Protein AF-A0A8J5JR41-F1 (afdb_monomer)

Structure (mmCIF, N/CA/C/O backbone):
data_AF-A0A8J5JR41-F1
#
_entry.id   AF-A0A8J5JR41-F1
#
loop_
_atom_site.group_PDB
_atom_site.id
_atom_site.type_symbol
_atom_site.label_atom_id
_atom_site.label_alt_id
_atom_site.label_comp_id
_atom_site.label_asym_id
_atom_site.label_entity_id
_atom_site.label_seq_id
_atom_site.pdbx_PDB_ins_code
_atom_site.Cartn_x
_atom_site.Cartn_y
_atom_site.Cartn_z
_atom_site.occupancy
_atom_site.B_iso_or_equiv
_atom_site.auth_seq_id
_atom_site.auth_comp_id
_atom_site.auth_asym_id
_atom_site.auth_atom_id
_atom_site.pdbx_PDB_model_num
ATOM 1 N N . MET A 1 1 ? 23.092 -0.685 -33.769 1.00 55.59 1 MET A N 1
ATOM 2 C CA . MET A 1 1 ? 22.149 0.109 -32.950 1.00 55.59 1 MET A CA 1
ATOM 3 C C . MET A 1 1 ? 22.788 0.634 -31.667 1.00 55.59 1 MET A C 1
ATOM 5 O O . MET A 1 1 ? 22.769 1.840 -31.491 1.00 55.59 1 MET A O 1
ATOM 9 N N . TRP A 1 2 ? 23.452 -0.195 -30.851 1.00 64.75 2 TRP A N 1
ATOM 10 C CA . TRP A 1 2 ? 24.063 0.217 -29.568 1.00 64.75 2 TRP A CA 1
ATOM 11 C C . TRP A 1 2 ? 25.156 1.306 -29.643 1.00 64.75 2 TRP A C 1
ATOM 13 O O . TRP A 1 2 ? 25.339 2.054 -28.695 1.00 64.75 2 TRP A O 1
ATOM 23 N N . LYS A 1 3 ? 25.841 1.461 -30.786 1.00 68.38 3 LYS A N 1
ATOM 24 C CA . LYS A 1 3 ? 26.885 2.491 -30.987 1.00 68.38 3 LYS A CA 1
ATOM 25 C C . LYS A 1 3 ? 26.367 3.934 -31.131 1.00 68.38 3 LYS A C 1
ATOM 27 O O . LYS A 1 3 ? 27.177 4.841 -31.265 1.00 68.38 3 LYS A O 1
ATOM 32 N N . LYS A 1 4 ? 25.046 4.143 -31.183 1.00 82.44 4 LYS A N 1
ATOM 33 C CA . LYS A 1 4 ? 24.422 5.477 -31.294 1.00 82.44 4 LYS A CA 1
ATOM 34 C C . LYS A 1 4 ? 23.813 5.971 -29.980 1.00 82.44 4 LYS A C 1
ATOM 36 O O . LYS A 1 4 ? 23.295 7.077 -29.957 1.00 82.44 4 LYS A O 1
ATOM 41 N N . PHE A 1 5 ? 23.853 5.155 -28.931 1.00 82.12 5 PHE A N 1
ATOM 42 C CA . PHE A 1 5 ? 23.375 5.547 -27.613 1.00 82.12 5 PHE A CA 1
ATOM 43 C C . PHE A 1 5 ? 24.476 6.308 -26.886 1.00 82.12 5 PHE A C 1
ATOM 45 O O . PHE A 1 5 ? 25.576 5.784 -26.687 1.00 82.12 5 PHE A O 1
ATOM 52 N N . SER A 1 6 ? 24.179 7.539 -26.493 1.00 90.81 6 SER A N 1
ATOM 53 C CA . SER A 1 6 ? 25.002 8.266 -25.538 1.00 90.81 6 SER A CA 1
ATOM 54 C C . SER A 1 6 ? 24.845 7.666 -24.135 1.00 90.81 6 SER A C 1
ATOM 56 O O . SER A 1 6 ? 23.920 6.902 -23.858 1.00 90.81 6 SER A O 1
ATOM 58 N N . ILE A 1 7 ? 25.750 8.023 -23.222 1.00 89.19 7 ILE A N 1
ATOM 59 C CA . ILE A 1 7 ? 25.647 7.626 -21.808 1.00 89.19 7 ILE A CA 1
ATOM 60 C C . ILE A 1 7 ? 24.335 8.147 -21.196 1.00 89.19 7 ILE A C 1
ATOM 62 O O . ILE A 1 7 ? 23.705 7.439 -20.417 1.00 89.19 7 ILE A O 1
ATOM 66 N N . ALA A 1 8 ? 23.893 9.346 -21.589 1.00 91.44 8 ALA A N 1
ATOM 67 C CA . ALA A 1 8 ? 22.626 9.910 -21.132 1.00 91.44 8 ALA A CA 1
ATOM 68 C C . ALA A 1 8 ? 21.431 9.051 -21.575 1.00 91.44 8 ALA A C 1
ATOM 70 O O . ALA A 1 8 ? 20.577 8.733 -20.753 1.00 91.44 8 ALA A O 1
ATOM 71 N N . ASP A 1 9 ? 21.424 8.596 -22.832 1.00 90.62 9 ASP A N 1
ATOM 72 C CA . ASP A 1 9 ? 20.356 7.734 -23.355 1.00 90.62 9 ASP A CA 1
ATOM 73 C C . ASP A 1 9 ? 20.277 6.407 -22.590 1.00 90.62 9 ASP A C 1
ATOM 75 O O . ASP A 1 9 ? 19.189 5.907 -22.312 1.00 90.62 9 ASP A O 1
ATOM 79 N N . TRP A 1 10 ? 21.427 5.848 -22.199 1.00 91.44 10 TRP A N 1
ATOM 80 C CA .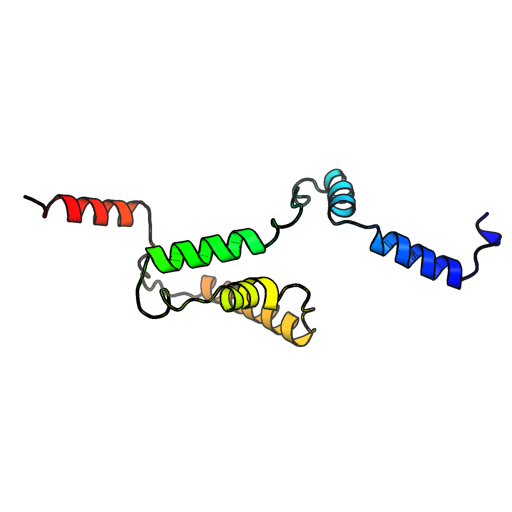 TRP A 1 10 ? 21.476 4.644 -21.368 1.00 91.44 10 TRP A CA 1
ATOM 81 C C . TRP A 1 10 ? 20.919 4.872 -19.965 1.00 91.44 10 TRP A C 1
ATOM 83 O O . TRP A 1 10 ? 20.164 4.036 -19.478 1.00 91.44 10 TRP A O 1
ATOM 93 N N . ILE A 1 11 ? 21.256 5.992 -19.323 1.00 92.69 11 ILE A N 1
ATOM 94 C CA . ILE A 1 11 ? 20.742 6.326 -17.987 1.00 92.69 11 ILE A CA 1
ATOM 95 C C . ILE A 1 11 ? 19.220 6.502 -18.034 1.00 92.69 11 ILE A C 1
ATOM 97 O O . ILE A 1 11 ? 18.509 5.937 -17.204 1.00 92.69 11 ILE A O 1
ATOM 101 N N . SER A 1 12 ? 18.710 7.229 -19.030 1.00 91.88 12 SER A N 1
ATOM 102 C CA . SER A 1 12 ? 17.269 7.396 -19.233 1.00 91.88 12 SER A CA 1
ATOM 103 C C . SER A 1 12 ? 16.570 6.067 -19.508 1.00 91.88 12 SER A C 1
ATOM 105 O O . SER A 1 12 ? 15.498 5.821 -18.964 1.00 91.88 12 SER A O 1
ATOM 107 N N . PHE A 1 13 ? 17.186 5.189 -20.300 1.00 89.19 13 PHE A N 1
ATOM 108 C CA . PHE A 1 13 ? 16.633 3.872 -20.592 1.00 89.19 13 PHE A CA 1
ATOM 109 C C . PHE A 1 13 ? 16.595 2.967 -19.356 1.00 89.19 13 PHE A C 1
ATOM 111 O O . PHE A 1 13 ? 15.579 2.330 -19.108 1.00 89.19 13 PHE A O 1
ATOM 118 N N . ILE A 1 14 ? 17.656 2.949 -18.543 1.00 89.50 14 ILE A N 1
ATOM 119 C CA . ILE A 1 14 ? 17.683 2.190 -17.283 1.00 89.50 14 ILE A CA 1
ATOM 120 C C . ILE A 1 14 ? 16.592 2.688 -16.340 1.00 89.50 14 ILE A C 1
ATOM 122 O O . ILE A 1 14 ? 15.883 1.872 -15.760 1.00 89.50 14 ILE A O 1
ATOM 126 N N . LYS A 1 15 ? 16.431 4.010 -16.220 1.00 89.06 15 LYS A N 1
ATOM 127 C CA . LYS A 1 15 ? 15.354 4.591 -15.421 1.00 89.06 15 LYS A CA 1
ATOM 128 C C . LYS A 1 15 ? 13.983 4.157 -15.936 1.00 89.06 15 LYS A C 1
ATOM 130 O O . LYS A 1 15 ? 13.177 3.693 -15.148 1.00 89.06 15 LYS A O 1
ATOM 135 N N . GLN A 1 16 ? 13.751 4.229 -17.245 1.00 86.38 16 GLN A N 1
ATOM 136 C CA . GLN A 1 16 ? 12.485 3.790 -17.830 1.00 86.38 16 GLN A CA 1
ATOM 137 C C . GLN A 1 16 ? 12.218 2.308 -17.554 1.00 86.38 16 GLN A C 1
ATOM 139 O O . GLN A 1 16 ? 11.139 1.955 -17.102 1.00 86.38 16 GLN A O 1
ATOM 144 N N . CYS A 1 17 ? 13.210 1.440 -17.764 1.00 86.06 17 CYS A N 1
ATOM 145 C CA . CYS A 1 17 ? 13.073 0.022 -17.450 1.00 86.06 17 CYS A CA 1
ATOM 146 C C . CYS A 1 17 ? 12.804 -0.213 -15.963 1.00 86.06 17 CYS A C 1
ATOM 148 O O . CYS A 1 17 ? 12.022 -1.095 -15.633 1.00 86.06 17 CYS A O 1
ATOM 150 N N . HIS A 1 18 ? 13.449 0.548 -15.080 1.00 82.81 18 HIS A N 1
ATOM 151 C CA . HIS A 1 18 ? 13.211 0.482 -13.643 1.00 82.81 18 HIS A CA 1
ATOM 152 C C . HIS A 1 18 ? 11.784 0.910 -13.286 1.00 82.81 18 HIS A C 1
ATOM 154 O O . HIS A 1 18 ? 11.120 0.221 -12.521 1.00 82.81 18 HIS A O 1
ATOM 160 N N . ASP A 1 19 ? 11.293 1.998 -13.871 1.00 81.81 19 ASP A N 1
ATOM 161 C CA . ASP A 1 19 ? 9.936 2.495 -13.637 1.00 81.81 19 ASP A CA 1
ATOM 162 C C . ASP A 1 19 ? 8.875 1.530 -14.216 1.00 81.81 19 ASP A C 1
ATOM 164 O O . ASP A 1 19 ? 7.793 1.375 -13.650 1.00 81.81 19 ASP A O 1
ATOM 168 N N . ASP A 1 20 ? 9.210 0.812 -15.293 1.00 79.94 20 ASP A N 1
ATOM 169 C CA . ASP A 1 20 ? 8.371 -0.229 -15.900 1.00 79.94 20 ASP A CA 1
ATOM 170 C C . ASP A 1 20 ? 8.419 -1.572 -15.129 1.00 79.94 20 ASP A C 1
ATOM 172 O O . ASP A 1 20 ? 7.592 -2.467 -15.361 1.00 79.94 20 ASP A O 1
ATOM 176 N N . LEU A 1 21 ? 9.377 -1.757 -14.209 1.00 81.38 21 LEU A N 1
ATOM 177 C CA . LEU A 1 21 ? 9.460 -2.958 -13.377 1.00 81.38 21 LEU A CA 1
ATOM 178 C C . LEU A 1 21 ? 8.377 -2.928 -12.300 1.00 81.38 21 LEU A C 1
ATOM 180 O O . LEU A 1 21 ? 8.535 -2.391 -11.209 1.00 81.38 21 LEU A O 1
ATOM 184 N N . THR A 1 22 ? 7.273 -3.608 -12.585 1.00 77.25 22 THR A N 1
ATOM 185 C CA . THR A 1 22 ? 6.242 -3.868 -11.580 1.00 77.25 22 THR A CA 1
ATOM 186 C C . THR A 1 22 ? 6.646 -5.016 -10.648 1.00 77.25 22 THR A C 1
ATOM 188 O O . THR A 1 22 ? 7.396 -5.923 -11.027 1.00 77.25 22 THR A O 1
ATOM 191 N N . ALA A 1 23 ? 6.069 -5.049 -9.442 1.00 71.44 23 ALA A N 1
ATOM 192 C CA . ALA A 1 23 ? 6.200 -6.188 -8.527 1.00 71.44 23 ALA A CA 1
ATOM 193 C C . ALA A 1 23 ? 5.787 -7.517 -9.191 1.00 71.44 23 ALA A C 1
ATOM 195 O O . ALA A 1 23 ? 6.369 -8.563 -8.912 1.00 71.44 23 ALA A O 1
ATOM 196 N N . LEU A 1 24 ? 4.840 -7.472 -10.137 1.00 73.75 24 LEU A N 1
ATOM 197 C CA . LEU A 1 24 ? 4.449 -8.612 -10.968 1.00 73.75 24 LEU A CA 1
ATOM 198 C C . LEU A 1 24 ? 5.588 -9.110 -11.865 1.00 73.75 24 LEU A C 1
ATOM 200 O O . LEU A 1 24 ? 5.809 -10.321 -11.934 1.00 73.75 24 LEU A O 1
ATOM 204 N N . CYS A 1 25 ? 6.324 -8.209 -12.527 1.00 79.44 25 CYS A N 1
ATOM 205 C CA . CYS A 1 25 ? 7.484 -8.566 -13.350 1.00 79.44 25 CYS A CA 1
ATOM 206 C C . CYS A 1 25 ? 8.549 -9.273 -12.501 1.00 79.44 25 CYS A C 1
ATOM 208 O O . CYS A 1 25 ? 9.024 -10.353 -12.854 1.00 79.44 25 CYS A O 1
ATOM 210 N N . VAL A 1 26 ? 8.862 -8.698 -11.338 1.00 79.88 26 VAL A N 1
ATOM 211 C CA . VAL A 1 26 ? 9.868 -9.225 -10.408 1.00 79.88 26 VAL A CA 1
ATOM 212 C C . VAL A 1 26 ? 9.438 -10.581 -9.838 1.00 79.88 26 VAL A C 1
ATOM 214 O O . VAL A 1 26 ? 10.196 -11.547 -9.925 1.00 79.88 26 VAL A O 1
ATOM 217 N N . ASN A 1 27 ? 8.201 -10.704 -9.346 1.00 82.44 27 ASN A N 1
ATOM 218 C CA . ASN A 1 27 ? 7.668 -11.966 -8.825 1.00 82.44 27 ASN A CA 1
ATOM 219 C C . ASN A 1 27 ? 7.581 -13.055 -9.900 1.00 82.44 27 ASN A C 1
ATOM 221 O O . ASN A 1 27 ? 7.808 -14.223 -9.598 1.00 82.44 27 ASN A O 1
ATOM 225 N N . SER A 1 28 ? 7.309 -12.702 -11.158 1.00 83.00 28 SER A N 1
ATOM 226 C CA . SER A 1 28 ? 7.290 -13.670 -12.263 1.00 83.00 28 SER A CA 1
ATOM 227 C C . SER A 1 28 ? 8.682 -14.240 -12.545 1.00 83.00 28 SER A C 1
ATOM 229 O O . SER A 1 28 ? 8.824 -15.454 -12.701 1.00 83.00 28 SER A O 1
ATOM 231 N N . CYS A 1 29 ? 9.719 -13.396 -12.536 1.00 84.56 29 CYS A N 1
ATOM 232 C CA . CYS A 1 29 ? 11.110 -13.840 -12.654 1.00 84.56 29 CYS A CA 1
ATOM 233 C C . CYS A 1 29 ? 11.522 -14.723 -11.468 1.00 84.56 29 CYS A C 1
ATOM 235 O O . CYS A 1 29 ? 12.066 -15.813 -11.658 1.00 84.56 29 CYS A O 1
ATOM 237 N N . TRP A 1 30 ? 11.209 -14.293 -10.242 1.00 87.44 30 TRP A N 1
ATOM 238 C CA . TRP A 1 30 ? 11.514 -15.064 -9.038 1.00 87.44 30 TRP A CA 1
ATOM 239 C C . TRP A 1 30 ? 10.735 -16.366 -8.951 1.00 87.44 30 TRP A C 1
ATOM 241 O O . TRP A 1 30 ? 11.259 -17.332 -8.416 1.00 87.44 30 TRP A O 1
ATOM 251 N N . ARG A 1 31 ? 9.533 -16.461 -9.520 1.00 87.62 31 ARG A N 1
ATOM 252 C CA . ARG A 1 31 ? 8.751 -17.701 -9.503 1.00 87.62 31 ARG A CA 1
ATOM 253 C C . ARG A 1 31 ? 9.437 -18.844 -10.241 1.00 87.62 31 ARG A C 1
ATOM 255 O O . ARG A 1 31 ? 9.277 -19.988 -9.830 1.00 87.62 31 ARG A O 1
ATOM 262 N N . ALA A 1 32 ? 10.206 -18.551 -11.288 1.00 87.38 32 ALA A N 1
ATOM 263 C CA . ALA A 1 32 ? 10.959 -19.570 -12.016 1.00 87.38 32 ALA A CA 1
ATOM 264 C C . ALA A 1 32 ? 12.152 -20.113 -11.209 1.00 87.38 32 ALA A C 1
ATOM 266 O O . ALA A 1 32 ? 12.484 -21.289 -11.322 1.00 87.38 32 ALA A O 1
ATOM 267 N N . LEU A 1 33 ? 12.783 -19.265 -10.391 1.00 89.50 33 LEU A N 1
ATOM 268 C CA . LEU A 1 33 ? 13.978 -19.612 -9.613 1.00 89.50 33 LEU A CA 1
ATOM 269 C C . LEU A 1 33 ? 13.638 -20.113 -8.204 1.00 89.50 33 LEU A C 1
ATOM 271 O O . LEU A 1 33 ? 14.266 -21.035 -7.692 1.00 89.50 33 LEU A O 1
ATOM 275 N N . TRP A 1 34 ? 12.633 -19.506 -7.579 1.00 86.56 34 TRP A N 1
ATOM 276 C CA . TRP A 1 34 ? 12.228 -19.740 -6.201 1.00 86.56 34 TRP A CA 1
ATOM 277 C C . TRP A 1 34 ? 10.705 -19.577 -6.006 1.00 86.56 34 TRP A C 1
ATOM 279 O O . TRP A 1 34 ? 10.227 -18.599 -5.421 1.00 86.56 34 TRP A O 1
ATOM 289 N N . PRO A 1 35 ? 9.909 -20.586 -6.410 1.00 84.19 35 PRO A N 1
ATOM 290 C CA . PRO A 1 35 ? 8.446 -20.524 -6.361 1.00 84.19 35 PRO A CA 1
ATOM 291 C C . PRO A 1 35 ? 7.862 -20.271 -4.966 1.00 84.19 35 PRO A C 1
ATOM 293 O O . PRO A 1 35 ? 6.789 -19.691 -4.849 1.00 84.19 35 PRO A O 1
ATOM 296 N N . LYS A 1 36 ? 8.559 -20.710 -3.908 1.00 85.75 36 LYS A N 1
ATOM 297 C CA . LYS A 1 36 ? 8.096 -20.590 -2.516 1.00 85.75 36 LYS A CA 1
ATOM 298 C C . LYS A 1 36 ? 8.053 -19.146 -2.003 1.00 85.75 36 LYS A C 1
ATOM 300 O O . LYS A 1 36 ? 7.288 -18.875 -1.090 1.00 85.75 36 LYS A O 1
ATOM 305 N N . VAL A 1 37 ? 8.869 -18.251 -2.564 1.00 80.50 37 VAL A N 1
ATOM 306 C CA . VAL A 1 37 ? 8.965 -16.843 -2.131 1.00 80.50 37 VAL A CA 1
ATOM 307 C C . VAL A 1 37 ? 8.128 -15.930 -3.033 1.00 80.50 37 VAL A C 1
ATOM 309 O O . VAL A 1 37 ? 7.598 -14.920 -2.581 1.00 80.50 37 VAL A O 1
ATOM 312 N N . ALA A 1 38 ? 7.947 -16.309 -4.300 1.00 81.19 38 ALA A N 1
ATOM 313 C CA . ALA A 1 38 ? 7.173 -15.539 -5.266 1.00 81.19 38 ALA A CA 1
ATOM 314 C C . ALA A 1 38 ? 5.655 -15.668 -5.035 1.00 81.19 38 ALA A C 1
ATOM 316 O O . ALA A 1 38 ? 4.992 -16.563 -5.575 1.00 81.19 38 ALA A O 1
ATOM 317 N N . ASN A 1 39 ? 5.079 -14.736 -4.280 1.00 78.25 39 ASN A N 1
ATOM 318 C CA . ASN A 1 39 ? 3.634 -14.650 -4.070 1.00 78.25 39 ASN A CA 1
ATOM 319 C C . ASN A 1 39 ? 2.916 -13.907 -5.224 1.00 78.25 39 ASN A C 1
ATOM 321 O O . ASN A 1 39 ? 3.536 -13.296 -6.092 1.00 78.25 39 ASN A O 1
ATOM 325 N N . ASN A 1 40 ? 1.586 -14.023 -5.280 1.00 75.69 40 ASN A N 1
ATOM 326 C CA . ASN A 1 40 ? 0.726 -13.297 -6.231 1.00 75.69 40 ASN A CA 1
ATOM 327 C C . ASN A 1 40 ? 0.207 -11.981 -5.641 1.00 75.69 40 ASN A C 1
ATOM 329 O O . ASN A 1 40 ? -0.881 -11.534 -5.998 1.00 75.69 40 ASN A O 1
ATOM 333 N N . PHE A 1 41 ? 0.934 -11.393 -4.692 1.00 74.31 41 PHE A N 1
ATOM 334 C CA . PHE A 1 41 ? 0.483 -10.172 -4.053 1.00 74.31 41 PHE A CA 1
ATOM 335 C C . PHE A 1 41 ? 0.473 -9.037 -5.082 1.00 74.31 41 PHE A C 1
ATOM 337 O O . PHE A 1 41 ? 1.517 -8.629 -5.589 1.00 74.31 41 PHE A O 1
ATOM 344 N N . ALA A 1 42 ? -0.725 -8.566 -5.417 1.00 66.31 42 ALA A N 1
ATOM 345 C CA . ALA A 1 42 ? -0.961 -7.503 -6.391 1.00 66.31 42 ALA A CA 1
ATOM 346 C C . ALA A 1 42 ? -1.187 -6.138 -5.714 1.00 66.31 42 ALA A C 1
ATOM 348 O O . ALA A 1 42 ? -1.687 -5.214 -6.348 1.00 66.31 42 ALA A O 1
ATOM 349 N N . GLY A 1 43 ? -0.822 -6.023 -4.432 1.00 66.06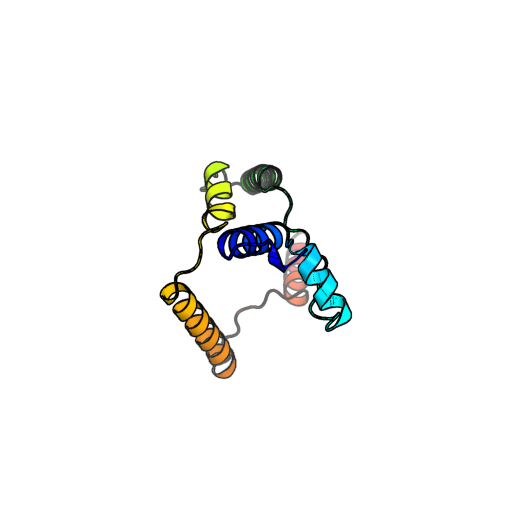 43 GLY A N 1
ATOM 350 C CA . GLY A 1 43 ? -1.178 -4.895 -3.578 1.00 66.06 43 GLY A CA 1
ATOM 351 C C . GLY A 1 43 ? -2.475 -5.132 -2.805 1.00 66.06 43 GLY A C 1
ATOM 352 O O . GLY A 1 43 ? -3.141 -6.160 -2.958 1.00 66.06 43 GLY A O 1
ATOM 353 N N . PHE A 1 44 ? -2.814 -4.166 -1.956 1.00 66.62 44 PHE A N 1
ATOM 354 C CA . PHE A 1 44 ? -4.121 -4.081 -1.310 1.00 66.62 44 PHE A CA 1
ATOM 355 C C . PHE A 1 44 ? -5.088 -3.278 -2.200 1.00 66.62 44 PHE A C 1
ATOM 357 O O . PHE A 1 44 ? -4.628 -2.433 -2.975 1.00 66.62 44 PHE A O 1
ATOM 364 N N . PRO A 1 45 ? -6.411 -3.525 -2.124 1.00 66.19 45 PRO A N 1
ATOM 365 C CA . PRO A 1 45 ? -7.413 -2.641 -2.716 1.00 66.19 45 PRO A CA 1
ATOM 366 C C . PRO A 1 45 ? -7.216 -1.186 -2.264 1.00 66.19 45 PRO A C 1
ATOM 368 O O . PRO A 1 45 ? -6.577 -0.920 -1.247 1.00 66.19 45 PRO A O 1
ATOM 371 N N . THR A 1 46 ? -7.762 -0.229 -3.018 1.00 66.88 46 THR A N 1
ATOM 372 C CA . THR A 1 46 ? -7.737 1.183 -2.612 1.00 66.88 46 THR A CA 1
ATOM 373 C C . THR A 1 46 ? -8.380 1.341 -1.238 1.00 66.88 46 THR A C 1
ATOM 375 O O . THR A 1 46 ? -9.527 0.939 -1.041 1.00 66.88 46 THR A O 1
ATOM 378 N N . VAL A 1 47 ? -7.636 1.969 -0.329 1.00 69.44 47 VAL A N 1
ATOM 379 C CA . VAL A 1 47 ? -7.969 2.127 1.095 1.00 69.44 47 VAL A CA 1
ATOM 380 C C . VAL A 1 47 ? -9.313 2.835 1.328 1.00 69.44 47 VAL A C 1
ATOM 382 O O . VAL A 1 47 ? -9.930 2.646 2.371 1.00 69.44 47 VAL A O 1
ATOM 385 N N . ASP A 1 48 ? -9.816 3.585 0.347 1.00 70.00 48 ASP A N 1
ATOM 386 C CA . ASP A 1 48 ? -11.044 4.381 0.461 1.00 70.00 48 ASP A CA 1
ATOM 387 C C . ASP A 1 48 ? -12.284 3.558 0.860 1.00 70.00 48 ASP A C 1
ATOM 389 O O . ASP A 1 48 ? -13.084 4.000 1.684 1.00 70.00 48 ASP A O 1
ATOM 393 N N . GLN A 1 49 ? -12.448 2.343 0.317 1.00 74.69 49 GLN A N 1
ATOM 394 C CA . GLN A 1 49 ? -13.585 1.477 0.677 1.00 74.69 49 GLN A CA 1
ATOM 395 C C . GLN A 1 49 ? -13.430 0.869 2.077 1.00 74.69 49 GLN A C 1
ATOM 397 O O . GLN A 1 49 ? -14.419 0.678 2.787 1.00 74.69 49 GLN A O 1
ATOM 402 N N . ASP A 1 50 ? -12.191 0.617 2.493 1.00 83.25 50 ASP A N 1
ATOM 403 C CA . ASP A 1 50 ? -11.886 0.033 3.796 1.00 83.25 50 ASP A CA 1
ATOM 404 C C . ASP A 1 50 ? -12.054 1.062 4.920 1.00 83.25 50 ASP A C 1
ATOM 406 O O . ASP A 1 50 ? -12.578 0.727 5.981 1.00 83.25 50 ASP A O 1
ATOM 410 N N . VAL A 1 51 ? -11.708 2.331 4.679 1.00 88.88 51 VAL A N 1
ATOM 411 C CA . VAL A 1 51 ? -11.870 3.429 5.650 1.00 88.88 51 VAL A CA 1
ATOM 412 C C . VAL A 1 51 ? -13.330 3.576 6.081 1.00 88.88 51 VAL A C 1
ATOM 414 O O . VAL A 1 51 ? -13.625 3.581 7.279 1.00 88.88 51 VAL A O 1
ATOM 417 N N . GLN A 1 52 ? -14.254 3.628 5.119 1.00 89.31 52 GLN A N 1
ATOM 418 C CA . GLN A 1 52 ? -15.686 3.755 5.409 1.00 89.31 52 GLN A CA 1
ATOM 419 C C . GLN A 1 52 ? -16.215 2.549 6.187 1.00 89.31 52 GLN A C 1
ATOM 421 O O . GLN A 1 52 ? -16.981 2.703 7.142 1.00 89.31 52 GLN A O 1
ATOM 426 N N . HIS A 1 53 ? -15.778 1.346 5.814 1.00 90.50 53 HIS A N 1
ATOM 427 C CA . HIS A 1 53 ? -16.195 0.122 6.484 1.00 90.50 53 HIS A CA 1
ATOM 428 C C . HIS A 1 53 ? -15.670 0.051 7.927 1.00 90.50 53 HIS A C 1
ATOM 430 O O . HIS A 1 53 ? -16.425 -0.290 8.837 1.00 90.50 53 HIS A O 1
ATOM 436 N N . ILE A 1 54 ? -14.416 0.446 8.165 1.00 90.38 54 ILE A N 1
ATOM 437 C CA . ILE A 1 54 ? -13.809 0.506 9.502 1.00 90.38 54 ILE A CA 1
ATOM 438 C C . ILE A 1 54 ? -14.564 1.491 10.400 1.00 90.38 54 ILE A C 1
ATOM 440 O O . ILE A 1 54 ? -14.915 1.143 11.528 1.00 90.38 54 ILE A O 1
ATOM 444 N N . VAL A 1 55 ? -14.865 2.697 9.908 1.00 93.44 55 VAL A N 1
ATOM 445 C CA . VAL A 1 55 ? -15.628 3.695 10.677 1.00 93.44 55 VAL A CA 1
ATOM 446 C C . VAL A 1 55 ? -17.042 3.199 10.972 1.00 93.44 55 VAL A C 1
ATOM 448 O O . VAL A 1 55 ? -17.543 3.370 12.085 1.00 93.44 55 VAL A O 1
ATOM 451 N N . GLN A 1 56 ? -17.691 2.540 10.011 1.00 93.69 56 GLN A N 1
ATOM 452 C CA . GLN A 1 56 ? -19.012 1.958 10.226 1.00 93.69 56 GLN A CA 1
ATOM 453 C C . GLN A 1 56 ? -18.987 0.868 11.305 1.00 93.69 56 GLN A C 1
ATOM 455 O O . GLN A 1 56 ? -19.857 0.863 12.177 1.00 93.69 56 GLN A O 1
ATOM 460 N N . LEU A 1 57 ? -17.994 -0.023 11.278 1.00 94.50 57 LEU A N 1
ATOM 461 C CA . LEU A 1 57 ? -17.820 -1.064 12.291 1.00 94.50 57 LEU A CA 1
ATOM 462 C C . LEU A 1 57 ? -17.526 -0.465 13.672 1.00 94.50 57 LEU A C 1
ATOM 464 O O . LEU A 1 57 ? -18.148 -0.873 14.649 1.00 94.50 57 LEU A O 1
ATOM 468 N N . ALA A 1 58 ? -16.658 0.547 13.759 1.00 93.88 58 ALA A N 1
ATOM 469 C CA . ALA A 1 58 ? -16.381 1.253 15.011 1.00 93.88 58 ALA A CA 1
ATOM 470 C C . ALA A 1 58 ? -17.664 1.853 15.611 1.00 93.88 58 ALA A C 1
ATOM 472 O O . ALA A 1 58 ? -17.964 1.643 16.786 1.00 93.88 58 ALA A O 1
ATOM 473 N N . ARG A 1 59 ? -18.494 2.502 14.786 1.00 93.88 59 ARG A N 1
ATOM 474 C CA . ARG A 1 59 ? -19.796 3.043 15.216 1.00 93.88 59 ARG A CA 1
ATOM 475 C C . ARG A 1 59 ? -20.788 1.963 15.653 1.00 93.88 59 ARG A C 1
ATOM 477 O O . ARG A 1 59 ? -21.613 2.225 16.521 1.00 93.88 59 ARG A O 1
ATOM 484 N N . GLN A 1 60 ? -20.737 0.766 15.065 1.00 94.75 60 GLN A N 1
ATOM 485 C CA . GLN A 1 60 ? -21.580 -0.363 15.481 1.00 94.75 60 GLN A CA 1
ATOM 486 C C . GLN A 1 60 ? -21.160 -0.940 16.835 1.00 94.75 60 GLN A C 1
ATOM 488 O O . GLN A 1 60 ? -22.025 -1.325 17.618 1.00 94.75 60 GLN A O 1
ATOM 493 N N . VAL A 1 61 ? -19.853 -0.999 17.108 1.00 94.62 61 VAL A N 1
ATOM 494 C CA . VAL A 1 61 ? -19.323 -1.384 18.426 1.00 94.62 61 VAL A CA 1
ATOM 495 C C . VAL A 1 61 ? -19.728 -0.346 19.476 1.00 94.62 61 VAL A C 1
ATOM 497 O O . VAL A 1 61 ? -20.171 -0.710 20.565 1.00 94.62 61 VAL A O 1
ATOM 500 N N . GLY A 1 62 ? -19.644 0.937 19.115 1.00 90.31 62 GLY A N 1
ATOM 501 C CA . GLY A 1 62 ? -20.008 2.059 19.971 1.00 90.31 62 GLY A CA 1
ATOM 502 C C . GLY A 1 62 ? -19.029 2.282 21.128 1.00 90.31 62 GLY A C 1
ATOM 503 O O . GLY A 1 62 ? -18.080 1.529 21.333 1.00 90.31 62 GLY A O 1
ATOM 504 N N . GLY A 1 63 ? -19.260 3.348 21.895 1.00 91.62 63 GLY A N 1
ATOM 505 C CA . GLY A 1 63 ? -18.394 3.765 23.001 1.00 91.62 63 GLY A CA 1
ATOM 506 C C . GLY A 1 63 ? -17.620 5.048 22.699 1.00 91.62 63 GLY A C 1
ATOM 507 O O . GLY A 1 63 ? -17.571 5.519 21.558 1.00 91.62 63 GLY A O 1
ATOM 508 N N . GLU A 1 64 ? -17.055 5.640 23.748 1.00 90.38 64 GLU A N 1
ATOM 509 C CA . GLU A 1 64 ? -16.237 6.851 23.646 1.00 90.38 64 GLU A CA 1
ATOM 510 C C . GLU A 1 64 ? -14.993 6.570 22.787 1.00 90.38 64 GLU A C 1
ATOM 512 O O . GLU A 1 64 ? -14.345 5.534 22.940 1.00 90.38 64 GLU A O 1
ATOM 517 N N . GLY A 1 65 ? -14.700 7.449 21.826 1.00 86.38 65 GLY A N 1
ATOM 518 C CA . GLY A 1 65 ? -13.601 7.274 20.871 1.00 86.38 65 GLY A CA 1
ATOM 519 C C . GLY A 1 65 ? -13.945 6.457 19.618 1.00 86.38 65 GLY A C 1
ATOM 520 O O . GLY A 1 65 ? -13.426 6.767 18.548 1.00 86.38 65 GLY A O 1
ATOM 521 N N . PHE A 1 66 ? -14.858 5.480 19.689 1.00 90.69 66 PHE A N 1
ATOM 522 C CA . PHE A 1 66 ? -15.341 4.764 18.495 1.00 90.69 66 PHE A CA 1
ATOM 523 C C . PHE A 1 66 ? -16.476 5.499 17.779 1.00 90.69 66 PHE A C 1
ATOM 525 O O . PHE A 1 66 ? -16.524 5.518 16.549 1.00 90.69 66 PHE A O 1
ATOM 532 N N . ASN A 1 67 ? -17.365 6.149 18.535 1.00 91.75 67 ASN A N 1
ATOM 533 C CA . ASN A 1 67 ? -18.421 6.990 17.966 1.00 91.75 67 ASN A CA 1
ATOM 534 C C . ASN A 1 67 ? -17.861 8.243 17.277 1.00 91.75 67 ASN A C 1
ATOM 536 O O . ASN A 1 67 ? -18.413 8.695 16.274 1.00 91.75 67 ASN A O 1
ATOM 540 N N . ASP A 1 68 ? -16.753 8.764 17.802 1.00 93.00 68 ASP A N 1
ATOM 541 C CA . ASP A 1 68 ? -16.097 9.987 17.333 1.00 93.00 68 ASP A CA 1
ATOM 542 C C . ASP A 1 68 ? -15.016 9.712 16.274 1.00 93.00 68 ASP A C 1
ATOM 544 O O . ASP A 1 68 ? -14.346 10.640 15.816 1.00 93.00 68 ASP A O 1
ATOM 548 N N . LEU A 1 69 ? -14.824 8.444 15.884 1.00 93.56 69 LEU A N 1
ATOM 549 C CA . LEU A 1 69 ? -13.800 8.051 14.922 1.00 93.56 69 LEU A CA 1
ATOM 550 C C . LEU A 1 69 ? -14.082 8.681 13.549 1.00 93.56 69 LEU A C 1
ATOM 552 O O . LEU A 1 69 ? -15.137 8.468 12.941 1.00 93.56 69 LEU A O 1
ATOM 556 N N . GLN A 1 70 ? -13.110 9.453 13.066 1.00 92.88 70 GLN A N 1
ATOM 557 C CA . GLN A 1 70 ? -13.155 10.152 11.784 1.00 92.88 70 GLN A CA 1
ATOM 558 C C . GLN A 1 70 ? -12.465 9.337 10.689 1.00 92.88 70 GLN A C 1
ATOM 560 O O . GLN A 1 70 ? -11.424 8.720 10.929 1.00 92.88 70 GLN A O 1
ATOM 565 N N . GLU A 1 71 ? -13.022 9.368 9.479 1.00 91.12 71 GLU A N 1
ATOM 566 C CA . GLU A 1 71 ? -12.458 8.686 8.307 1.00 91.12 71 GLU A CA 1
ATOM 567 C C . GLU A 1 71 ? -11.030 9.166 8.032 1.00 91.12 71 GLU A C 1
ATOM 569 O O . GLU A 1 71 ? -10.141 8.354 7.787 1.00 91.12 71 GLU A O 1
ATOM 574 N N . GLU A 1 72 ? -10.768 10.462 8.212 1.00 89.19 72 GLU A N 1
ATOM 575 C CA . GLU A 1 72 ? -9.450 11.069 8.044 1.00 89.19 72 GLU A CA 1
ATOM 576 C C . GLU A 1 72 ? -8.407 10.466 8.989 1.00 89.19 72 GLU A C 1
ATOM 578 O O . GLU A 1 72 ? -7.254 10.298 8.601 1.00 89.19 72 GLU A O 1
ATOM 583 N N . LYS A 1 73 ? -8.799 10.101 10.216 1.00 87.81 73 LYS A N 1
ATOM 584 C CA . LYS A 1 73 ? -7.896 9.483 11.198 1.00 87.81 73 LYS A CA 1
ATOM 585 C C . LYS A 1 73 ? -7.560 8.043 10.840 1.00 87.81 73 LYS A C 1
ATOM 587 O O . LYS A 1 73 ? -6.418 7.620 11.002 1.00 87.81 73 LYS A O 1
ATOM 592 N N . VAL A 1 74 ? -8.537 7.301 10.327 1.00 89.06 74 VAL A N 1
ATOM 593 C CA . VAL A 1 74 ? -8.322 5.938 9.827 1.00 89.06 74 VAL A CA 1
ATOM 594 C C . VAL A 1 74 ? -7.446 5.974 8.577 1.00 89.06 74 VAL A C 1
ATOM 596 O O . VAL A 1 74 ? -6.484 5.218 8.473 1.00 89.06 74 VAL A O 1
ATOM 599 N N . GLN A 1 75 ? -7.720 6.903 7.664 1.00 87.44 75 GLN A N 1
ATOM 600 C CA . GLN A 1 75 ? -6.932 7.104 6.457 1.00 87.44 75 GLN A CA 1
ATOM 601 C C . GLN A 1 75 ? -5.493 7.531 6.779 1.00 87.44 75 GLN A C 1
ATOM 603 O O . GLN A 1 75 ? -4.558 6.987 6.198 1.00 87.44 75 GLN A O 1
ATOM 608 N N . GLU A 1 76 ? -5.294 8.447 7.733 1.00 85.44 76 GLU A N 1
ATOM 609 C CA . GLU A 1 76 ? -3.972 8.837 8.240 1.00 85.44 76 GLU A CA 1
ATOM 610 C C . GLU A 1 76 ? -3.228 7.636 8.842 1.00 85.44 76 GLU A C 1
ATOM 612 O O . GLU A 1 76 ? -2.050 7.450 8.560 1.00 85.44 76 GLU A O 1
ATOM 617 N N . GLY A 1 77 ? -3.899 6.777 9.614 1.00 81.06 77 GLY A N 1
ATOM 618 C CA . GLY A 1 77 ? -3.281 5.568 10.165 1.00 81.06 77 GLY A CA 1
ATOM 619 C C . GLY A 1 77 ? -2.883 4.541 9.098 1.00 81.06 77 GLY A C 1
ATOM 620 O O . GLY A 1 77 ? -1.815 3.939 9.188 1.00 81.06 77 GLY A O 1
ATOM 621 N N . LEU A 1 78 ? -3.717 4.354 8.071 1.00 81.25 78 LEU A N 1
ATOM 622 C CA . LEU A 1 78 ? -3.475 3.378 7.003 1.00 81.25 78 LEU A CA 1
ATOM 623 C C . LEU A 1 78 ? -2.437 3.860 5.980 1.00 81.25 78 LEU A C 1
ATOM 625 O O . LEU A 1 78 ? -1.631 3.068 5.495 1.00 81.25 78 LEU A O 1
ATOM 629 N N . LEU A 1 79 ? -2.451 5.150 5.645 1.00 77.56 79 LEU A N 1
ATOM 630 C CA . LEU A 1 79 ? -1.615 5.732 4.591 1.00 77.56 79 LEU A CA 1
ATOM 631 C C . LEU A 1 79 ? -0.461 6.585 5.121 1.00 77.56 79 LEU A C 1
ATOM 633 O O . LEU A 1 79 ? 0.427 6.930 4.349 1.00 77.56 79 LEU A O 1
ATOM 637 N N . GLY A 1 80 ? -0.414 6.904 6.415 1.00 71.12 80 GLY A N 1
ATOM 638 C CA . GLY A 1 80 ? 0.626 7.759 7.003 1.00 71.12 80 GLY A CA 1
ATOM 639 C C . GLY A 1 80 ? 2.040 7.187 6.883 1.00 71.12 80 GLY A C 1
ATOM 640 O O . GLY A 1 80 ? 3.021 7.928 6.940 1.00 71.12 80 GLY A O 1
ATOM 641 N N . HIS A 1 81 ? 2.151 5.877 6.661 1.00 67.38 81 HIS A N 1
ATOM 642 C CA . HIS A 1 81 ? 3.411 5.191 6.378 1.00 67.38 81 HIS A CA 1
ATOM 643 C C . HIS A 1 81 ? 3.571 4.799 4.902 1.00 67.38 81 HIS A C 1
ATOM 645 O O . HIS A 1 81 ? 4.651 4.367 4.499 1.00 67.38 81 HIS A O 1
ATOM 651 N N . ALA A 1 82 ? 2.529 4.950 4.079 1.00 65.12 82 ALA A N 1
ATOM 652 C CA . ALA A 1 82 ? 2.581 4.591 2.670 1.00 65.12 82 ALA A CA 1
ATOM 653 C C . ALA A 1 82 ? 3.534 5.541 1.931 1.00 65.12 82 ALA A C 1
ATOM 655 O O . ALA A 1 82 ? 3.276 6.733 1.793 1.00 65.12 82 ALA A O 1
ATOM 656 N N . GLY A 1 83 ? 4.666 5.005 1.473 1.00 60.38 83 GLY A N 1
ATOM 657 C CA . GLY A 1 83 ? 5.692 5.778 0.771 1.00 60.38 83 GLY A CA 1
ATOM 658 C C . GLY A 1 83 ? 6.648 6.559 1.676 1.00 60.38 83 GLY A C 1
ATOM 659 O O . GLY A 1 83 ? 7.494 7.283 1.156 1.00 60.38 83 GLY A O 1
ATOM 660 N N . LYS A 1 84 ? 6.568 6.407 3.008 1.00 68.88 84 LYS A N 1
ATOM 661 C CA . LYS A 1 84 ? 7.632 6.891 3.892 1.00 68.88 84 LYS A CA 1
ATOM 662 C C . LYS A 1 84 ? 8.801 5.907 3.804 1.00 68.88 84 LYS A C 1
ATOM 664 O O . LYS A 1 84 ? 8.724 4.802 4.335 1.00 68.88 84 LYS A O 1
ATOM 669 N N . GLU A 1 85 ? 9.866 6.298 3.110 1.00 70.31 85 GLU A N 1
ATOM 670 C CA . GLU A 1 85 ? 11.127 5.558 3.156 1.00 70.31 85 GLU A CA 1
ATOM 671 C C . GLU A 1 85 ? 11.659 5.590 4.590 1.00 70.31 85 GLU A C 1
ATOM 673 O O . GLU A 1 85 ? 11.742 6.653 5.210 1.00 70.31 85 GLU A O 1
ATOM 678 N N . LEU A 1 86 ? 11.979 4.413 5.127 1.00 72.88 86 LEU A N 1
ATOM 679 C CA . LEU A 1 86 ? 12.642 4.320 6.420 1.00 72.88 86 LEU A CA 1
ATOM 680 C C . LEU A 1 86 ? 14.033 4.928 6.290 1.00 72.88 86 LEU A C 1
ATOM 682 O O . LEU A 1 86 ? 14.778 4.598 5.363 1.00 72.88 86 LEU A O 1
ATOM 686 N N . THR A 1 87 ? 14.405 5.781 7.238 1.00 83.88 87 THR A N 1
ATOM 687 C CA . THR A 1 87 ? 15.810 6.178 7.351 1.00 83.88 87 THR A CA 1
ATOM 688 C C . THR A 1 87 ? 16.648 4.983 7.810 1.00 83.88 87 THR A C 1
ATOM 690 O O . THR A 1 87 ? 16.141 4.045 8.426 1.00 83.88 87 THR A O 1
ATOM 693 N N . GLU A 1 88 ? 17.953 5.012 7.546 1.00 84.56 88 GLU A N 1
ATOM 694 C CA . GLU A 1 88 ? 18.876 3.960 7.996 1.00 84.56 88 GLU A CA 1
ATOM 695 C C . GLU A 1 88 ? 18.828 3.766 9.523 1.00 84.56 88 GLU A C 1
ATOM 697 O O . GLU A 1 88 ? 18.868 2.643 10.021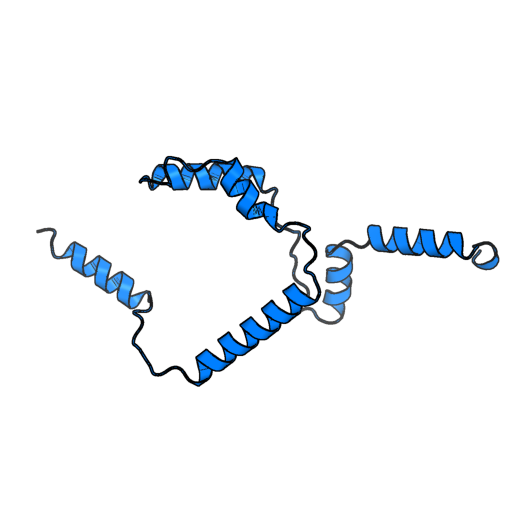 1.00 84.56 88 GLU A O 1
ATOM 702 N N . GLU A 1 89 ? 18.629 4.854 10.270 1.00 86.75 89 GLU A N 1
ATOM 703 C CA . GLU A 1 89 ? 18.445 4.830 11.723 1.00 86.75 89 GLU A CA 1
ATOM 704 C C . GLU A 1 89 ? 17.112 4.191 12.147 1.00 86.75 89 GLU A C 1
ATOM 706 O O . GLU A 1 89 ? 17.070 3.458 13.135 1.00 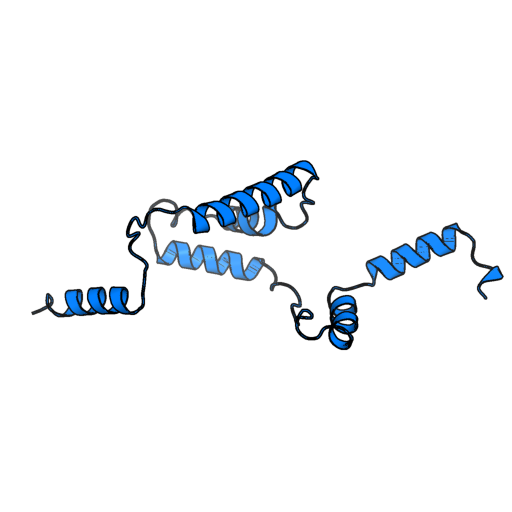86.75 89 GLU A O 1
ATOM 711 N N . GLU A 1 90 ? 16.014 4.462 11.431 1.00 86.50 90 GLU A N 1
ATOM 712 C CA . GLU A 1 90 ? 14.710 3.828 11.679 1.00 86.50 90 GLU A CA 1
ATOM 713 C C . GLU A 1 90 ? 14.761 2.326 11.354 1.00 86.50 90 GLU A C 1
ATOM 715 O O . GLU A 1 90 ? 14.234 1.513 12.116 1.00 86.50 90 GLU A O 1
ATOM 720 N N . LEU A 1 91 ? 15.457 1.947 10.278 1.00 86.00 91 LEU A N 1
ATOM 721 C CA . LEU A 1 91 ? 15.672 0.551 9.903 1.00 86.00 91 LEU A CA 1
ATOM 722 C C . LEU A 1 91 ? 16.515 -0.193 10.947 1.00 86.00 91 LEU A C 1
ATOM 724 O O . LEU A 1 91 ? 16.133 -1.280 11.376 1.00 86.00 91 LEU A O 1
ATOM 728 N N . ALA A 1 92 ? 17.621 0.400 11.403 1.00 88.38 92 ALA A N 1
ATOM 729 C CA . ALA A 1 92 ? 18.473 -0.191 12.435 1.00 88.38 92 ALA A CA 1
ATOM 730 C C . ALA A 1 92 ? 17.705 -0.432 13.744 1.00 88.38 92 ALA A C 1
ATOM 732 O O . ALA A 1 92 ? 17.853 -1.482 14.365 1.00 88.38 92 ALA A O 1
ATOM 733 N N . LYS A 1 93 ? 16.829 0.504 14.133 1.00 88.81 93 LYS A N 1
ATOM 734 C CA . LYS A 1 93 ? 15.962 0.346 15.312 1.00 88.81 93 LYS A CA 1
ATOM 735 C C . LYS A 1 93 ? 14.974 -0.809 15.168 1.00 88.81 93 LYS A C 1
ATOM 737 O O . LYS A 1 93 ? 14.736 -1.505 16.147 1.00 88.81 93 LYS A O 1
ATOM 742 N N . LEU A 1 94 ? 14.400 -1.017 13.982 1.00 85.88 94 LEU A N 1
ATOM 743 C CA . LEU A 1 94 ? 13.487 -2.138 13.734 1.00 85.88 94 LEU A CA 1
ATOM 744 C C . LEU A 1 94 ? 14.210 -3.487 13.793 1.00 85.88 94 LEU A C 1
ATOM 746 O O . LEU A 1 94 ? 13.686 -4.422 14.387 1.00 85.88 94 LEU A O 1
ATOM 750 N N . VAL A 1 95 ? 15.418 -3.573 13.229 1.00 88.88 95 VAL A N 1
ATOM 751 C CA . VAL A 1 95 ? 16.252 -4.785 13.295 1.00 88.88 95 VAL A CA 1
ATOM 752 C C . VAL A 1 95 ? 16.641 -5.106 14.738 1.00 88.88 95 VAL A C 1
ATOM 754 O O . VAL A 1 95 ? 16.555 -6.257 15.154 1.00 88.88 95 VAL A O 1
ATOM 757 N N . GLU A 1 96 ? 17.030 -4.092 15.511 1.00 90.38 96 GLU A N 1
ATOM 758 C CA . GLU A 1 96 ? 17.355 -4.265 16.928 1.00 90.38 96 GLU A CA 1
ATOM 759 C C . GLU A 1 96 ? 16.130 -4.701 17.736 1.00 90.38 96 GLU A C 1
ATOM 761 O O . GLU A 1 96 ? 16.223 -5.615 18.546 1.00 90.38 96 GLU A O 1
ATOM 766 N N . LYS A 1 97 ? 14.968 -4.089 17.476 1.00 86.75 97 LYS A N 1
ATOM 767 C CA . LYS A 1 97 ? 13.711 -4.464 18.123 1.00 86.75 97 LYS A CA 1
ATOM 768 C C . LYS A 1 97 ? 13.349 -5.926 17.842 1.00 86.75 97 LYS A C 1
ATOM 770 O O . LYS A 1 97 ? 13.036 -6.640 18.784 1.00 86.75 97 LYS A O 1
ATOM 775 N N . GLN A 1 98 ? 13.435 -6.365 16.586 1.00 84.94 98 GLN A N 1
ATOM 776 C CA . GLN A 1 98 ? 13.172 -7.759 16.222 1.00 84.94 98 GLN A CA 1
ATOM 777 C C . GLN A 1 98 ? 14.118 -8.711 16.962 1.00 84.94 98 GLN A C 1
ATOM 779 O O . GLN A 1 98 ? 13.675 -9.724 17.482 1.00 84.94 98 GLN A O 1
ATOM 784 N N . ARG A 1 99 ? 15.410 -8.362 17.061 1.00 83.38 99 ARG A N 1
ATOM 785 C CA . ARG A 1 99 ? 16.387 -9.181 17.792 1.00 83.38 99 ARG A CA 1
ATOM 786 C C . ARG A 1 99 ? 16.019 -9.329 19.271 1.00 83.38 99 ARG A C 1
ATOM 788 O O . ARG A 1 99 ? 16.125 -10.421 19.805 1.00 83.38 99 ARG A O 1
ATOM 795 N N . LEU A 1 100 ? 15.584 -8.246 19.914 1.00 82.00 100 LEU A N 1
ATOM 796 C CA . LEU A 1 100 ? 15.169 -8.265 21.320 1.00 82.00 100 LEU A CA 1
ATOM 797 C C . LEU A 1 100 ? 13.880 -9.074 21.536 1.00 82.00 100 LEU A C 1
ATOM 799 O O . LEU A 1 100 ? 13.792 -9.804 22.514 1.00 82.00 100 LEU A O 1
ATOM 803 N N . GLU A 1 101 ? 12.907 -8.973 20.626 1.00 74.69 101 GLU A N 1
ATOM 804 C CA . GLU A 1 101 ? 11.674 -9.777 20.674 1.00 74.69 101 GLU A CA 1
ATOM 805 C C . GLU A 1 101 ? 11.974 -11.280 20.501 1.00 74.69 101 GLU A C 1
ATOM 807 O O . GLU A 1 101 ? 11.419 -12.099 21.230 1.00 74.69 101 GLU A O 1
ATOM 812 N N . ASP A 1 102 ? 12.906 -11.639 19.610 1.00 70.12 102 ASP A N 1
ATOM 813 C CA . ASP A 1 102 ?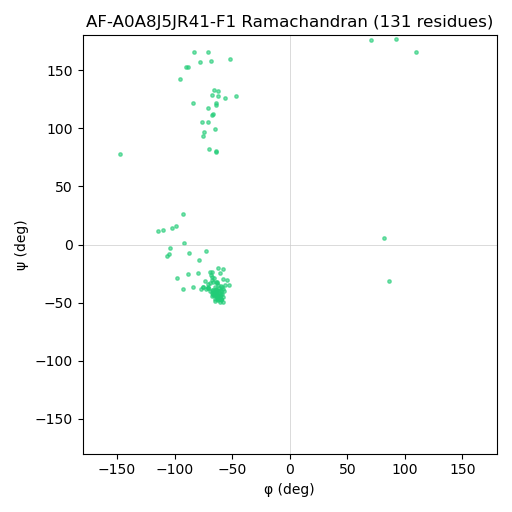 13.348 -13.027 19.412 1.00 70.12 102 ASP A CA 1
ATOM 814 C C . ASP A 1 102 ? 14.149 -13.566 20.630 1.00 70.12 102 ASP A C 1
ATOM 816 O O . ASP A 1 102 ? 14.072 -14.752 20.949 1.00 70.12 102 ASP A O 1
ATOM 820 N N . GLU A 1 103 ? 14.908 -12.710 21.329 1.00 63.59 103 GLU A N 1
ATOM 821 C CA . GLU A 1 103 ? 15.668 -13.053 22.548 1.00 63.59 103 GLU A CA 1
ATOM 822 C C . GLU A 1 103 ? 14.753 -13.194 23.792 1.00 63.59 103 GLU A C 1
ATOM 824 O O . GLU A 1 103 ? 14.967 -14.078 24.624 1.00 63.59 103 GLU A O 1
ATOM 829 N N . GLU A 1 104 ? 13.698 -12.376 23.919 1.00 56.88 104 GLU A N 1
ATOM 830 C CA . GLU A 1 104 ? 12.700 -12.481 25.001 1.00 56.88 104 GLU A CA 1
ATOM 831 C C . GLU A 1 104 ? 11.847 -13.762 24.906 1.00 56.88 104 GLU A C 1
ATOM 833 O O . GLU A 1 104 ? 11.423 -14.294 25.938 1.00 56.88 104 GLU A O 1
ATOM 838 N N . GLU A 1 105 ? 11.639 -14.311 23.703 1.00 52.81 105 GLU A N 1
ATOM 839 C CA . GLU A 1 105 ? 11.000 -15.624 23.520 1.00 52.81 105 GLU A CA 1
ATOM 840 C C . GLU A 1 105 ? 11.867 -16.794 24.037 1.00 52.81 105 GLU A C 1
ATOM 842 O O . GLU A 1 105 ? 11.316 -17.836 24.408 1.00 52.81 105 GLU A O 1
ATOM 847 N N . GLU A 1 106 ? 13.196 -16.640 24.128 1.00 52.41 106 GLU A N 1
ATOM 848 C CA . GLU A 1 106 ? 14.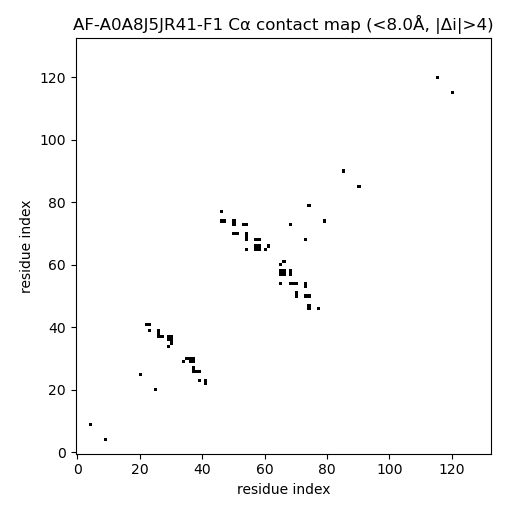104 -17.674 24.657 1.00 52.41 106 GLU A CA 1
ATOM 849 C C . GLU A 1 106 ? 14.305 -17.611 26.189 1.00 52.41 106 GLU A C 1
ATOM 851 O O . GLU A 1 106 ? 14.567 -18.651 26.802 1.00 52.41 106 GLU A O 1
ATOM 856 N N . GLU A 1 107 ? 14.131 -16.450 26.840 1.00 51.38 107 GLU A N 1
ATOM 857 C CA . GLU A 1 107 ? 14.349 -16.268 28.297 1.00 51.38 107 GLU A CA 1
ATOM 858 C C . GLU A 1 107 ? 13.085 -15.930 29.125 1.00 51.38 107 GLU A C 1
ATOM 860 O O . GLU A 1 107 ? 13.166 -15.611 30.317 1.00 51.38 107 GLU A O 1
ATOM 865 N N . GLY A 1 108 ? 11.888 -16.056 28.550 1.00 42.38 108 GLY A N 1
ATOM 866 C CA . GLY A 1 108 ? 10.627 -15.824 29.256 1.00 42.38 108 GLY A CA 1
ATOM 867 C C . GLY A 1 108 ? 10.283 -16.903 30.292 1.00 42.38 108 GLY A C 1
ATOM 868 O O . GLY A 1 108 ? 9.804 -17.988 29.959 1.00 42.38 108 GLY A O 1
ATOM 869 N N . VAL A 1 109 ? 10.445 -16.580 31.581 1.00 49.53 109 VAL A N 1
ATOM 870 C CA . VAL A 1 109 ? 9.707 -17.226 32.681 1.00 49.53 109 VAL A CA 1
ATOM 871 C C . VAL A 1 109 ? 8.231 -17.285 32.290 1.00 49.53 109 VAL A C 1
ATOM 873 O O . VAL A 1 109 ? 7.648 -16.266 31.932 1.00 49.53 109 VAL A O 1
ATOM 876 N N . VAL A 1 110 ? 7.637 -18.478 32.365 1.00 49.84 110 VAL A N 1
ATOM 877 C CA . VAL A 1 110 ? 6.223 -18.731 32.063 1.00 49.84 110 VAL A CA 1
ATOM 878 C C . VAL A 1 110 ? 5.340 -17.968 33.061 1.00 49.84 110 VAL A C 1
ATOM 880 O O . VAL A 1 110 ? 4.857 -18.534 34.039 1.00 49.84 110 VAL A O 1
ATOM 883 N N . GLU A 1 111 ? 5.124 -16.672 32.848 1.00 54.00 111 GLU A N 1
ATOM 884 C CA . GLU A 1 111 ? 3.883 -16.050 33.284 1.00 54.00 111 GLU A CA 1
ATOM 885 C C . GLU A 1 111 ? 2.794 -16.588 32.361 1.00 54.00 111 GLU A C 1
ATOM 887 O O . GLU A 1 111 ? 2.846 -16.416 31.143 1.00 54.00 111 GLU A O 1
ATOM 892 N N . GLU A 1 112 ? 1.825 -17.304 32.935 1.00 54.81 112 GLU A N 1
ATOM 893 C CA . GLU A 1 112 ? 0.622 -17.733 32.226 1.00 54.81 112 GLU A CA 1
ATOM 894 C C . GLU A 1 1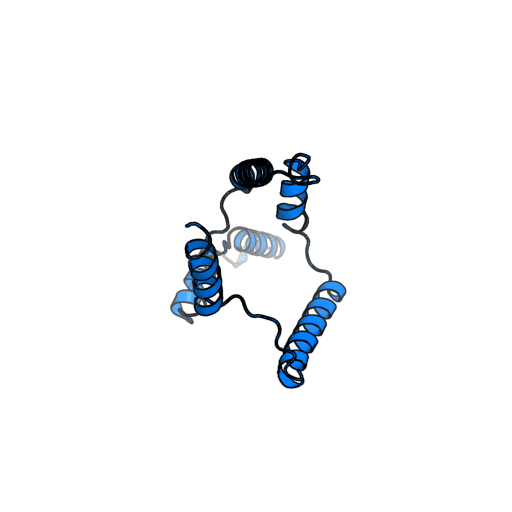12 ? -0.183 -16.495 31.802 1.00 54.81 112 GLU A C 1
ATOM 896 O O . GLU A 1 112 ? -1.172 -16.118 32.431 1.00 54.81 112 GLU A O 1
ATOM 901 N N . VAL A 1 113 ? 0.226 -15.846 30.713 1.00 62.41 113 VAL A N 1
ATOM 902 C CA . VAL A 1 113 ? -0.630 -14.915 29.988 1.00 62.41 113 VAL A CA 1
ATOM 903 C C . VAL A 1 113 ? -1.784 -15.762 29.452 1.00 62.41 113 VAL A C 1
ATOM 905 O O . VAL A 1 113 ? -1.536 -16.727 28.725 1.00 62.41 113 VAL A O 1
ATOM 908 N N . PRO A 1 114 ? -3.049 -15.488 29.815 1.00 62.38 114 PRO A N 1
ATOM 909 C CA . PRO A 1 114 ? -4.160 -16.305 29.361 1.00 62.38 114 PRO A CA 1
ATOM 910 C C . PRO A 1 114 ? -4.300 -16.182 27.840 1.00 62.38 114 PRO A C 1
ATOM 912 O O . PRO A 1 114 ? -4.873 -15.230 27.315 1.00 62.38 114 PRO A O 1
ATOM 915 N N . ILE A 1 115 ? -3.771 -17.175 27.124 1.00 72.12 115 ILE A N 1
ATOM 916 C CA . ILE A 1 115 ? -3.859 -17.266 25.670 1.00 72.12 115 ILE A CA 1
ATOM 917 C C . ILE A 1 115 ? -5.321 -17.522 25.302 1.00 72.12 115 ILE A C 1
ATOM 919 O O . ILE A 1 115 ? -5.973 -18.447 25.816 1.00 72.12 115 ILE A O 1
ATOM 923 N N . LEU A 1 116 ? -5.841 -16.707 24.384 1.00 68.19 116 LEU A N 1
ATOM 924 C CA . LEU A 1 116 ? -7.167 -16.885 23.807 1.00 68.19 116 LEU A CA 1
ATOM 925 C C . LEU A 1 116 ? -7.160 -18.115 22.886 1.00 68.19 116 LEU A C 1
ATOM 927 O O . LEU A 1 116 ? -7.001 -18.027 21.674 1.00 68.19 116 LEU A O 1
ATOM 931 N N . THR A 1 117 ? -7.299 -19.295 23.486 1.00 81.19 117 THR A N 1
ATOM 932 C CA . THR A 1 117 ? -7.428 -20.565 22.768 1.00 81.19 117 THR A CA 1
ATOM 933 C C . THR A 1 117 ? -8.896 -20.869 22.485 1.00 81.19 117 THR A C 1
ATOM 935 O O . THR A 1 117 ? -9.783 -20.494 23.256 1.00 81.19 117 THR A O 1
ATOM 938 N N . VAL A 1 118 ? -9.171 -21.619 21.414 1.00 79.38 118 VAL A N 1
ATOM 939 C CA . VAL A 1 118 ? -10.527 -22.115 21.096 1.00 79.38 118 VAL A CA 1
ATOM 940 C C . VAL A 1 118 ? -11.141 -22.858 22.291 1.00 79.38 118 VAL A C 1
ATOM 942 O O . VAL A 1 118 ? -12.333 -22.743 22.567 1.00 79.38 118 VAL A O 1
ATOM 945 N N . THR A 1 119 ? -10.317 -23.570 23.056 1.00 77.19 119 THR A N 1
ATOM 946 C CA . THR A 1 119 ? -10.689 -24.229 24.312 1.00 77.19 119 THR A CA 1
ATOM 947 C C . THR A 1 119 ? -11.154 -23.251 25.393 1.00 77.19 119 THR A C 1
ATOM 949 O O . THR A 1 119 ? -12.203 -23.481 25.999 1.00 77.19 119 THR A O 1
ATOM 952 N N . ASN A 1 120 ? -10.438 -22.143 25.609 1.00 78.94 120 ASN A N 1
ATOM 953 C CA . ASN A 1 120 ? -10.803 -21.134 26.611 1.00 78.94 120 ASN A CA 1
ATOM 954 C C . ASN A 1 120 ? -12.044 -20.333 26.188 1.00 78.94 120 ASN A C 1
ATOM 956 O O . ASN A 1 120 ? -12.919 -20.074 27.015 1.00 78.94 120 ASN A O 1
ATOM 960 N N . LEU A 1 121 ? -12.175 -20.034 24.892 1.00 80.56 121 LEU A N 1
ATOM 961 C CA . LEU A 1 121 ? -13.357 -19.387 24.320 1.00 80.56 121 LEU A CA 1
ATOM 962 C C . LEU A 1 121 ? -14.613 -20.257 24.490 1.00 80.56 121 LEU A C 1
ATOM 964 O O . LEU A 1 121 ? -15.637 -19.786 24.983 1.00 80.56 121 LEU A O 1
ATOM 968 N N . ASN A 1 122 ? -14.522 -21.549 24.160 1.00 82.12 122 ASN A N 1
ATOM 969 C CA . ASN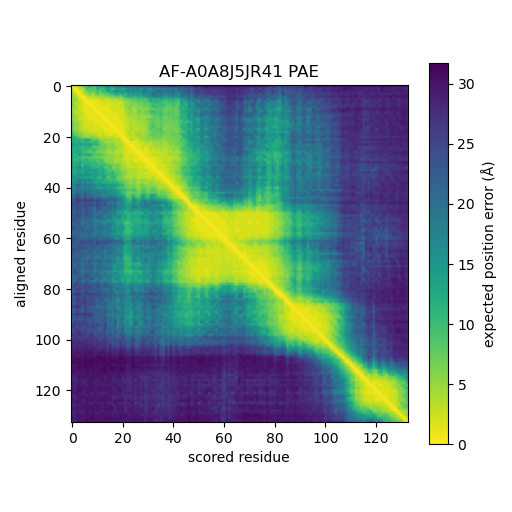 A 1 122 ? -15.634 -22.486 24.327 1.00 82.12 122 ASN A CA 1
ATOM 970 C C . ASN A 1 122 ? -16.018 -22.670 25.799 1.00 82.12 122 ASN A C 1
ATOM 972 O O . ASN A 1 122 ? -17.205 -22.740 26.114 1.00 82.12 122 ASN A O 1
ATOM 976 N N . ARG A 1 123 ? -15.041 -22.700 26.716 1.00 79.81 123 ARG A N 1
ATOM 977 C CA . ARG A 1 123 ? -15.304 -22.763 28.161 1.00 79.81 123 ARG A CA 1
ATOM 978 C C . ARG A 1 123 ? -16.079 -21.530 28.645 1.00 79.81 123 ARG A C 1
ATOM 980 O O . ARG A 1 123 ? -17.058 -21.693 29.370 1.00 79.81 123 ARG A O 1
ATOM 987 N N . GLY A 1 124 ? -15.691 -20.330 28.207 1.00 78.75 124 GLY A N 1
ATOM 988 C CA . GLY A 1 124 ? -16.411 -19.089 28.510 1.00 78.75 124 GLY A CA 1
ATOM 989 C C . GLY A 1 124 ? -17.850 -19.106 27.982 1.00 78.75 124 GLY A C 1
ATOM 990 O O . GLY A 1 124 ? -18.794 -18.905 28.745 1.00 78.75 124 GLY A O 1
ATOM 991 N N . LEU A 1 125 ? -18.037 -19.460 26.707 1.00 79.06 125 LEU A N 1
ATOM 992 C CA . LEU A 1 125 ? -19.357 -19.530 26.064 1.00 79.06 125 LEU A CA 1
ATOM 993 C C . LEU A 1 125 ? -20.292 -20.569 26.708 1.00 79.06 125 LEU A C 1
ATOM 995 O O . LEU A 1 125 ? -21.499 -20.343 26.800 1.00 79.06 125 LEU A O 1
ATOM 999 N N . LEU A 1 126 ? -19.750 -21.697 27.178 1.00 75.06 126 LEU A N 1
ATOM 1000 C CA . LEU A 1 126 ? -20.516 -22.708 27.913 1.00 75.06 126 LEU A CA 1
ATOM 1001 C C . LEU A 1 126 ? -20.908 -22.224 29.314 1.00 75.06 126 LEU A C 1
ATOM 1003 O O . LEU A 1 126 ? -22.024 -22.498 29.750 1.00 75.06 126 LEU A O 1
ATOM 1007 N N . SER A 1 127 ? -20.038 -21.470 29.994 1.00 69.38 127 SER A N 1
ATOM 1008 C CA . SER A 1 127 ? -20.360 -20.908 31.312 1.00 69.38 127 SER A CA 1
ATOM 1009 C C . SER A 1 127 ? -21.498 -19.884 31.254 1.00 69.38 127 SER A C 1
ATOM 1011 O O . SER A 1 127 ? -22.374 -19.915 32.110 1.00 69.38 127 SER A O 1
ATOM 1013 N N . CYS A 1 128 ? -21.572 -19.069 30.195 1.00 60.44 128 CYS A N 1
ATOM 1014 C CA . CYS A 1 128 ? -22.677 -18.127 29.981 1.00 60.44 128 CYS A CA 1
ATOM 1015 C C . CYS A 1 128 ? -24.014 -18.813 29.649 1.00 60.44 128 CYS A C 1
ATOM 1017 O O . CYS A 1 128 ? -25.072 -18.226 29.853 1.00 60.44 128 CYS A O 1
ATOM 1019 N N . ARG A 1 129 ? -23.987 -20.048 29.127 1.00 58.91 129 ARG A N 1
ATOM 1020 C CA . ARG A 1 129 ? -25.201 -20.826 28.821 1.00 58.91 129 ARG A CA 1
ATOM 1021 C C . ARG A 1 129 ? -25.819 -21.498 30.044 1.00 58.91 129 ARG A C 1
ATOM 1023 O O . ARG A 1 129 ? -27.008 -21.781 30.016 1.00 58.91 129 ARG A O 1
ATOM 1030 N N . LEU A 1 130 ? -25.036 -21.755 31.090 1.00 54.62 130 LEU A N 1
ATOM 1031 C CA . LEU A 1 130 ? -25.505 -22.423 32.311 1.00 54.62 130 LEU A CA 1
ATOM 1032 C C . LEU A 1 130 ? -26.087 -21.453 33.350 1.00 54.62 130 LEU A C 1
ATOM 1034 O O . LEU A 1 130 ? -26.641 -21.897 34.347 1.00 54.62 130 LEU A O 1
ATOM 1038 N N . THR A 1 131 ? -25.970 -20.144 33.126 1.00 54.16 131 THR A N 1
ATOM 1039 C CA . THR A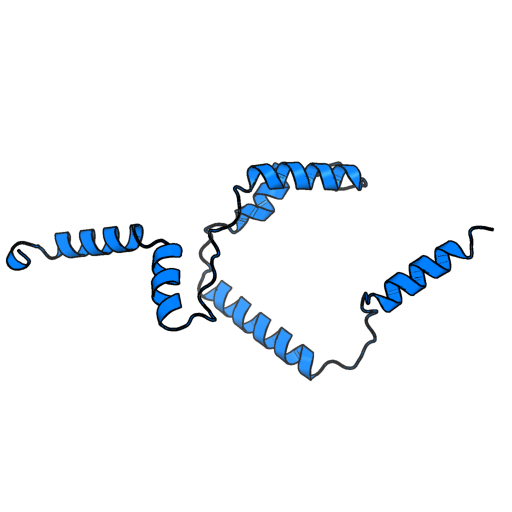 1 131 ? -26.503 -19.092 34.008 1.00 54.16 131 THR A CA 1
ATOM 1040 C C . THR A 1 131 ? -27.801 -18.468 33.482 1.00 54.16 131 THR A C 1
ATOM 1042 O O . THR A 1 131 ? -28.170 -17.384 33.924 1.00 54.16 131 THR A O 1
ATOM 1045 N N . ALA A 1 132 ? -28.445 -19.097 32.493 1.00 51.59 132 ALA A N 1
ATOM 1046 C CA . ALA A 1 132 ? -29.637 -18.582 31.811 1.00 51.59 132 ALA A CA 1
ATOM 1047 C C . ALA A 1 132 ? -30.939 -19.359 32.123 1.00 51.59 132 ALA A C 1
ATOM 1049 O O . ALA A 1 132 ? -31.937 -19.120 31.448 1.00 51.59 132 ALA A O 1
ATOM 1050 N N . ASP A 1 133 ? -30.934 -20.225 33.143 1.00 45.34 133 ASP A N 1
ATOM 1051 C CA . ASP A 1 133 ? -32.122 -20.824 33.784 1.00 45.34 133 ASP A CA 1
ATOM 1052 C C . ASP A 1 133 ? -32.180 -20.396 35.262 1.00 45.34 133 ASP A C 1
ATOM 1054 O O . ASP A 1 133 ? -33.303 -20.227 35.792 1.00 45.34 133 ASP A O 1
#

Solvent-accessible surface area (backbone atoms only — not comparable to full-atom values): 8183 Å² total; per-residue (Å²): 119,78,89,76,58,49,74,65,55,51,55,54,47,52,49,50,54,54,72,68,56,43,71,64,57,53,29,55,59,37,35,78,79,41,54,92,76,35,65,87,78,84,74,77,78,73,61,71,67,53,31,58,50,52,41,52,50,34,46,71,72,44,57,91,69,31,62,72,53,48,56,68,57,50,44,43,69,71,47,68,58,64,87,60,77,74,49,74,70,57,47,53,51,51,54,52,49,51,52,51,56,61,49,48,73,75,70,59,75,85,70,84,69,85,69,92,38,75,69,55,52,52,51,51,59,52,55,62,62,73,72,74,125

Foldseek 3Di:
DVVPDDPVNVVVVVVVVVVVDDLVNVLVVCCVVPVPPRDPPPDDPDCLVVLVVQLVVLVVVDDPPSVPDDSVVVCCVVCVCPPPDQDPVNVVVVVVVVVVVVVCVVPDDDPCPPDPDPVVVVVVVVVVVVPPD

Sequence (133 aa):
MWKKFSIADWISFIKQCHDDLTALCVNSCWRALWPKVANNFAGFPTVDQDVQHIVQLARQVGGEGFNDLQEEKVQEGLLGHAGKELTEEELAKLVEKQRLEDEEEEEGVVEEVPILTVTNLNRGLLSCRLTAD

Mean predicted aligned error: 18.0 Å

pLDDT: mean 78.44, std 12.76, range [42.38, 94.75]

Radius of gyration: 25.09 Å; Cα contacts (8 Å, |Δi|>4): 40; chains: 1; bounding box: 59×35×67 Å

Organism: Homarus americanus (NCBI:txid6706)

Secondary structure (DSSP, 8-state):
-GGG--HHHHHHHHHHHHHH--HHHHHHHHHHH-TTT------PPPHHHHHHHHHHHHHHH-STTTTT--HHHHHHHHHTTTT-PPPHHHHHHHHHHHHHHHHHHHH----------HHHHHHHHHHHHTT--